Protein AF-A0A3D1WL07-F1 (afdb_monomer)

Mean predicted aligned error: 3.09 Å

Structure (mmCIF, N/CA/C/O backbone):
data_AF-A0A3D1WL07-F1
#
_entry.id   AF-A0A3D1WL07-F1
#
loop_
_atom_site.group_PDB
_atom_site.id
_atom_site.type_symbol
_atom_site.label_atom_id
_atom_site.label_alt_id
_atom_site.label_comp_id
_atom_site.label_asym_id
_atom_site.label_entity_id
_atom_site.label_seq_id
_atom_site.pdbx_PDB_ins_code
_atom_site.Cartn_x
_atom_site.Cartn_y
_atom_site.Cartn_z
_atom_site.occupancy
_atom_site.B_iso_or_equiv
_atom_site.auth_seq_id
_atom_site.auth_comp_id
_atom_site.auth_asym_id
_atom_site.auth_atom_id
_atom_site.pdbx_PDB_model_num
ATOM 1 N N . MET A 1 1 ? 3.269 12.968 3.886 1.00 66.00 1 MET A N 1
ATOM 2 C CA . MET A 1 1 ? 4.041 12.318 2.803 1.00 66.00 1 MET A CA 1
ATOM 3 C C . MET A 1 1 ? 4.281 13.383 1.735 1.00 66.00 1 MET A C 1
ATOM 5 O O . MET A 1 1 ? 3.432 14.258 1.636 1.00 66.00 1 MET A O 1
ATOM 9 N N . SER A 1 2 ? 5.410 13.403 1.018 1.00 83.94 2 SER A N 1
ATOM 10 C CA . SER A 1 2 ? 5.591 14.345 -0.103 1.00 83.94 2 SER A CA 1
ATOM 11 C C . SER A 1 2 ? 4.780 13.889 -1.321 1.00 83.94 2 SER A C 1
ATOM 13 O O . SER A 1 2 ? 4.485 12.699 -1.446 1.00 83.94 2 SER A O 1
ATOM 15 N N . LEU A 1 3 ? 4.447 14.815 -2.224 1.00 83.31 3 LEU A N 1
ATOM 16 C CA . LEU A 1 3 ? 3.752 14.502 -3.481 1.00 83.31 3 LEU A CA 1
ATOM 17 C C . LEU A 1 3 ? 4.523 13.461 -4.313 1.00 83.31 3 LEU A C 1
ATOM 19 O O . LEU A 1 3 ? 3.933 12.530 -4.849 1.00 83.31 3 LEU A O 1
ATOM 23 N N . GLU A 1 4 ? 5.851 13.569 -4.338 1.00 87.94 4 GLU A N 1
ATOM 24 C CA . GLU A 1 4 ? 6.750 12.621 -5.010 1.00 87.94 4 GLU A CA 1
ATOM 25 C C . GLU A 1 4 ? 6.589 11.188 -4.482 1.00 87.94 4 GLU A C 1
ATOM 27 O O . GLU A 1 4 ? 6.571 10.233 -5.256 1.00 87.94 4 GLU A O 1
ATOM 32 N N . ASN A 1 5 ? 6.414 11.027 -3.165 1.00 89.31 5 ASN A N 1
ATOM 33 C CA . ASN A 1 5 ? 6.215 9.710 -2.564 1.00 89.31 5 ASN A CA 1
ATOM 34 C C . ASN A 1 5 ? 4.858 9.106 -2.938 1.00 89.31 5 ASN A C 1
ATOM 36 O O . ASN A 1 5 ? 4.778 7.897 -3.148 1.00 89.31 5 ASN A O 1
ATOM 40 N N . ILE A 1 6 ? 3.805 9.925 -3.023 1.00 92.31 6 ILE A N 1
ATOM 41 C CA . ILE A 1 6 ? 2.473 9.468 -3.444 1.00 92.31 6 ILE A CA 1
ATOM 42 C C . ILE A 1 6 ? 2.510 9.043 -4.913 1.00 92.31 6 ILE A C 1
ATOM 44 O O . ILE A 1 6 ? 2.000 7.975 -5.244 1.00 92.31 6 ILE A O 1
ATOM 48 N N . LEU A 1 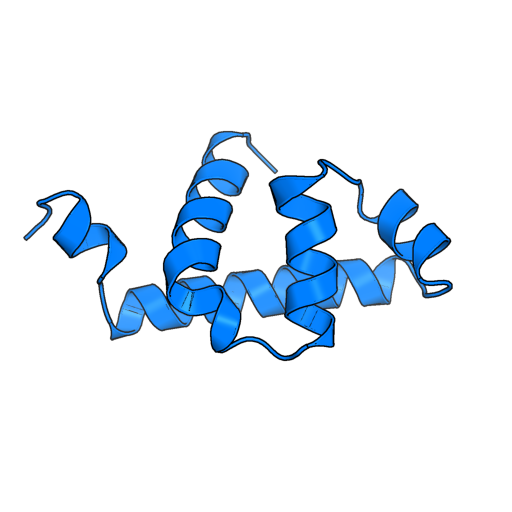7 ? 3.182 9.816 -5.772 1.00 93.88 7 LEU A N 1
ATOM 49 C CA . LEU A 1 7 ? 3.350 9.478 -7.185 1.00 93.88 7 LEU A CA 1
ATOM 50 C C . LEU A 1 7 ? 4.093 8.148 -7.370 1.00 93.88 7 LEU A C 1
ATOM 52 O O . LEU A 1 7 ? 3.621 7.278 -8.099 1.00 93.88 7 LEU A O 1
ATOM 56 N N . LEU A 1 8 ? 5.216 7.959 -6.670 1.00 94.75 8 LEU A N 1
ATOM 57 C CA . LEU A 1 8 ? 5.946 6.690 -6.695 1.00 94.75 8 LEU A CA 1
ATOM 58 C C . LEU A 1 8 ? 5.059 5.532 -6.2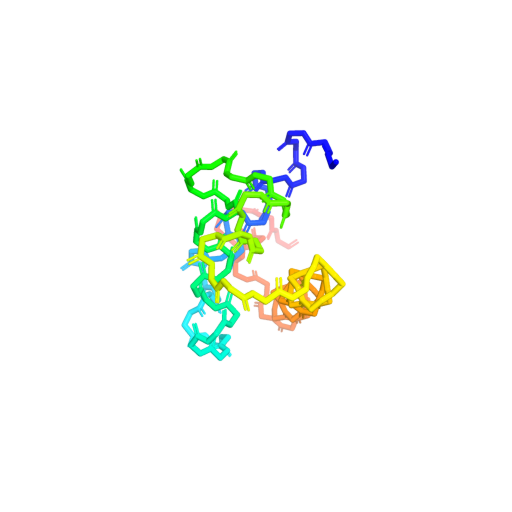17 1.00 94.75 8 LEU A C 1
ATOM 60 O O . LEU A 1 8 ? 5.049 4.464 -6.824 1.00 94.75 8 LEU A O 1
ATOM 64 N N . LEU A 1 9 ? 4.302 5.727 -5.134 1.00 96.25 9 LEU A N 1
ATOM 65 C CA . LEU A 1 9 ? 3.395 4.701 -4.628 1.00 96.25 9 LEU A CA 1
ATOM 66 C C . LEU A 1 9 ? 2.279 4.364 -5.614 1.00 96.25 9 LEU A C 1
ATOM 68 O O . LEU A 1 9 ? 1.946 3.188 -5.721 1.00 96.25 9 LEU A O 1
ATOM 72 N N . ALA A 1 10 ? 1.747 5.345 -6.343 1.00 96.50 10 ALA A N 1
ATOM 73 C CA . ALA A 1 10 ? 0.760 5.123 -7.394 1.00 96.50 10 ALA A CA 1
ATOM 74 C C . ALA A 1 10 ? 1.319 4.227 -8.503 1.00 96.50 10 ALA A C 1
ATOM 76 O O . ALA A 1 10 ? 0.737 3.190 -8.804 1.00 96.50 10 ALA A O 1
ATOM 77 N N . GLN A 1 11 ? 2.510 4.548 -9.017 1.00 96.88 11 GLN A N 1
ATOM 78 C CA . GLN A 1 11 ? 3.171 3.739 -10.046 1.00 96.88 11 GLN A CA 1
ATOM 79 C C . GLN A 1 11 ? 3.443 2.305 -9.571 1.00 96.88 11 GLN A C 1
ATOM 81 O O . GLN A 1 11 ? 3.233 1.337 -10.301 1.00 96.88 11 GLN A O 1
ATOM 86 N N . LEU A 1 12 ? 3.894 2.148 -8.325 1.00 97.81 12 LEU A N 1
ATOM 87 C CA . LEU A 1 12 ? 4.101 0.828 -7.737 1.00 97.81 12 LEU A CA 1
ATOM 88 C C . LEU A 1 12 ? 2.784 0.076 -7.522 1.00 97.81 12 LEU A C 1
ATOM 90 O O . LEU A 1 12 ? 2.748 -1.146 -7.664 1.00 97.81 12 LEU A O 1
ATOM 94 N N . PHE A 1 13 ? 1.715 0.779 -7.160 1.00 97.88 13 PHE A N 1
ATOM 95 C CA . PHE A 1 13 ? 0.393 0.198 -6.968 1.00 97.88 13 PHE A CA 1
ATOM 96 C C . PHE A 1 13 ? -0.224 -0.265 -8.293 1.00 97.88 13 PHE A C 1
ATOM 98 O O . PHE A 1 13 ? -0.812 -1.341 -8.323 1.00 97.88 13 PHE A O 1
ATOM 105 N N . ASP A 1 14 ? -0.009 0.449 -9.396 1.00 96.75 14 ASP A N 1
ATOM 106 C CA . ASP A 1 14 ? -0.445 -0.001 -10.724 1.00 96.75 14 ASP A CA 1
ATOM 107 C C . ASP A 1 14 ? 0.238 -1.314 -11.140 1.00 96.75 14 ASP A C 1
ATOM 109 O O . ASP A 1 14 ? -0.388 -2.195 -11.731 1.00 96.75 14 ASP A O 1
ATOM 113 N N . LEU A 1 15 ? 1.516 -1.485 -10.785 1.00 97.12 15 LEU A N 1
ATOM 114 C CA . LEU A 1 15 ? 2.296 -2.681 -11.121 1.00 97.12 15 LEU A CA 1
ATOM 115 C C . LEU A 1 15 ? 2.035 -3.862 -10.180 1.00 97.12 15 LEU A C 1
ATOM 117 O O . LEU A 1 15 ? 1.966 -5.012 -10.61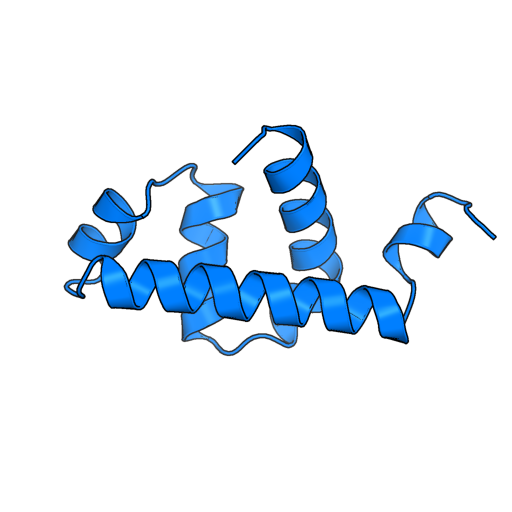6 1.00 97.12 15 LEU A O 1
ATOM 121 N N . TYR A 1 16 ? 1.936 -3.595 -8.878 1.00 98.06 16 TYR A N 1
ATOM 122 C CA . TYR A 1 16 ? 1.977 -4.628 -7.840 1.00 98.06 16 TYR A CA 1
ATOM 123 C C . TYR A 1 16 ? 0.752 -4.633 -6.920 1.00 98.06 16 TYR A C 1
ATOM 125 O O . TYR A 1 16 ? 0.662 -5.478 -6.028 1.00 98.06 16 TYR A O 1
ATOM 133 N N . GLY A 1 17 ? -0.211 -3.736 -7.129 1.00 97.12 17 GLY A N 1
ATOM 134 C CA . GLY A 1 17 ? -1.466 -3.652 -6.379 1.00 97.12 17 GLY A CA 1
ATOM 135 C C . GLY A 1 17 ? -2.212 -4.985 -6.277 1.00 97.12 17 GLY A C 1
ATOM 136 O O . GLY A 1 17 ? -2.585 -5.356 -5.161 1.00 97.12 17 GLY A O 1
ATOM 137 N N . PRO A 1 18 ? -2.339 -5.779 -7.362 1.00 97.19 18 PRO A N 1
ATOM 138 C CA . PRO A 1 18 ? -2.971 -7.099 -7.307 1.00 97.19 18 PRO A CA 1
ATOM 139 C C . PRO A 1 18 ? -2.309 -8.107 -6.349 1.00 97.19 18 PRO A C 1
ATOM 141 O O . PRO A 1 18 ? -2.951 -9.078 -5.958 1.00 97.19 18 PRO A O 1
ATOM 144 N N . LEU A 1 19 ? -1.049 -7.893 -5.945 1.00 97.44 19 LEU A N 1
ATOM 145 C CA . LEU A 1 19 ? -0.328 -8.756 -4.995 1.00 97.44 19 LEU A CA 1
ATOM 146 C C . LEU A 1 19 ? -0.618 -8.410 -3.523 1.00 97.44 19 LEU A C 1
ATOM 148 O O . LEU A 1 19 ? -0.228 -9.148 -2.613 1.00 97.44 19 LEU A O 1
ATOM 152 N N . LEU A 1 20 ? -1.275 -7.279 -3.263 1.00 97.69 20 LEU A N 1
ATOM 153 C CA . LEU A 1 20 ? -1.713 -6.890 -1.925 1.00 97.69 20 LEU A CA 1
ATOM 154 C C . LEU A 1 20 ? -2.985 -7.647 -1.523 1.00 97.69 20 LEU A C 1
ATOM 156 O O . LEU A 1 20 ? -3.740 -8.117 -2.372 1.00 97.69 20 LEU A O 1
ATOM 160 N N . SER A 1 21 ? -3.267 -7.734 -0.218 1.00 97.00 21 SER A N 1
ATOM 161 C CA . SER A 1 21 ? -4.553 -8.285 0.229 1.00 97.00 21 SER A CA 1
ATOM 162 C C . SER A 1 21 ? -5.712 -7.349 -0.147 1.00 97.00 21 SER A C 1
ATOM 164 O O . SER A 1 21 ? -5.494 -6.139 -0.236 1.00 97.00 21 SER A O 1
ATOM 166 N N . PRO A 1 22 ? -6.955 -7.846 -0.286 1.00 96.50 22 PRO A N 1
ATOM 167 C CA . PRO A 1 22 ? -8.104 -7.004 -0.635 1.00 96.50 22 PRO A CA 1
ATOM 168 C C . PRO A 1 22 ? -8.291 -5.793 0.294 1.00 96.50 22 PRO A C 1
ATOM 170 O O . PRO A 1 22 ? -8.569 -4.689 -0.166 1.00 96.50 22 PRO A O 1
ATOM 173 N N . ALA A 1 23 ? -8.053 -5.970 1.599 1.00 93.31 23 ALA A N 1
ATOM 174 C CA . ALA A 1 23 ? -8.101 -4.877 2.570 1.00 93.31 23 ALA A CA 1
ATOM 175 C C . ALA A 1 23 ? -7.021 -3.812 2.306 1.00 93.31 23 ALA A C 1
ATOM 177 O O . ALA A 1 23 ? -7.302 -2.619 2.345 1.00 93.31 23 ALA A O 1
ATOM 178 N N . GLN A 1 24 ? -5.792 -4.236 1.994 1.00 96.25 24 GLN A N 1
ATOM 179 C CA . GLN A 1 24 ? -4.703 -3.321 1.649 1.00 96.25 24 GLN A CA 1
ATOM 180 C C 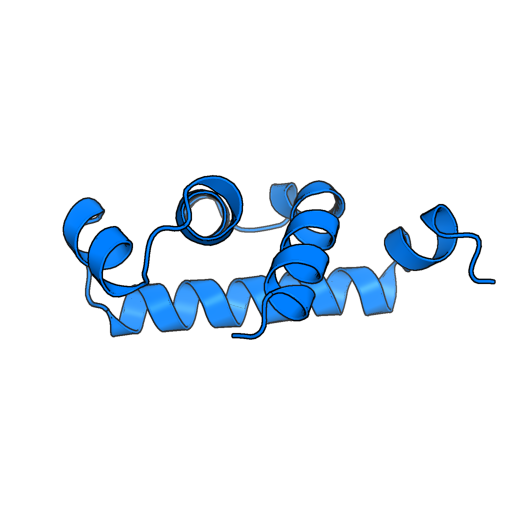. GLN A 1 24 ? -4.970 -2.604 0.323 1.00 96.25 24 GLN A C 1
ATOM 182 O O . GLN A 1 24 ? -4.721 -1.409 0.235 1.00 96.25 24 GLN A O 1
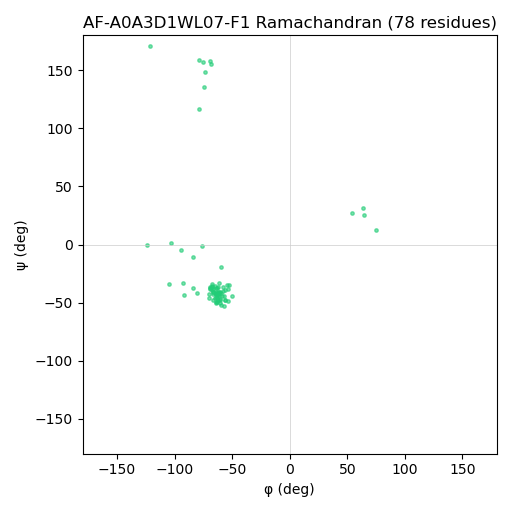ATOM 187 N N . GLN A 1 25 ? -5.505 -3.302 -0.684 1.00 97.25 25 GLN A N 1
ATOM 188 C CA . GLN A 1 25 ? -5.878 -2.694 -1.964 1.00 97.25 25 GLN A CA 1
ATOM 189 C C . GLN A 1 25 ? -6.940 -1.613 -1.782 1.00 97.25 25 GLN A C 1
ATOM 191 O O . GLN A 1 25 ? -6.769 -0.516 -2.297 1.00 97.25 25 GLN A O 1
ATOM 196 N N . SER A 1 26 ? -7.996 -1.904 -1.016 1.00 96.50 26 SER A N 1
ATOM 197 C CA . SER A 1 26 ? -9.063 -0.943 -0.722 1.00 96.50 26 SER A CA 1
ATOM 198 C C . SER A 1 26 ? -8.506 0.324 -0.068 1.00 96.50 26 SE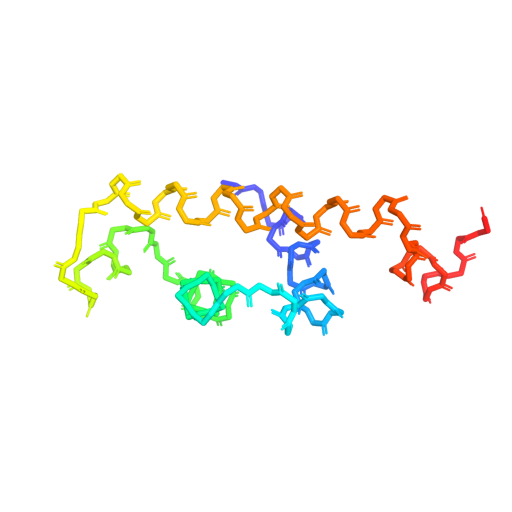R A C 1
ATOM 200 O O . SER A 1 26 ? -8.680 1.420 -0.589 1.00 96.50 26 SER A O 1
ATOM 202 N N . VAL A 1 27 ? -7.730 0.171 1.011 1.00 97.00 27 VAL A N 1
ATOM 203 C CA . VAL A 1 27 ? -7.122 1.308 1.719 1.00 97.00 27 VAL A CA 1
ATOM 204 C C . VAL A 1 27 ? -6.169 2.104 0.823 1.00 97.00 27 VAL A C 1
ATOM 206 O O . VAL A 1 27 ? -6.218 3.330 0.823 1.00 97.00 27 VAL A O 1
ATOM 209 N N . MET A 1 28 ? -5.316 1.432 0.043 1.00 97.06 28 MET A N 1
ATOM 210 C CA . MET A 1 28 ? -4.372 2.112 -0.850 1.00 97.06 28 MET A CA 1
ATOM 211 C C . MET A 1 28 ? -5.077 2.832 -1.999 1.00 97.06 28 MET A C 1
ATOM 213 O O . MET A 1 28 ? -4.627 3.901 -2.396 1.00 97.06 28 MET A O 1
ATOM 217 N N . LYS A 1 29 ? -6.190 2.291 -2.504 1.00 96.69 29 LYS A N 1
ATOM 218 C CA . LYS A 1 29 ? -6.993 2.933 -3.545 1.00 96.69 29 LYS A CA 1
ATOM 219 C C . LYS A 1 29 ? -7.581 4.254 -3.051 1.00 96.69 29 LYS A C 1
ATOM 221 O O . LYS A 1 29 ? -7.411 5.268 -3.717 1.00 96.69 29 LYS A O 1
ATOM 226 N N . GLU A 1 30 ? -8.207 4.246 -1.876 1.00 96.81 30 GLU A N 1
ATOM 227 C CA . GLU A 1 30 ? -8.742 5.465 -1.257 1.00 96.81 30 GLU A CA 1
ATOM 228 C C . GLU A 1 30 ? -7.628 6.484 -0.968 1.00 96.81 30 GLU A C 1
ATOM 230 O O . GLU A 1 30 ? -7.775 7.671 -1.242 1.00 96.81 30 GLU A O 1
ATOM 235 N N . TYR A 1 31 ? -6.481 6.009 -0.476 1.00 95.38 31 TYR A N 1
ATOM 236 C CA . TYR A 1 31 ? -5.356 6.869 -0.113 1.00 95.38 31 TYR A CA 1
ATOM 237 C C . TYR A 1 31 ? -4.652 7.510 -1.320 1.00 95.38 31 TYR A C 1
ATOM 239 O O . TYR A 1 31 ? -4.287 8.678 -1.268 1.00 95.38 31 TYR A O 1
ATOM 247 N N . ILE A 1 32 ? -4.424 6.750 -2.395 1.00 95.00 32 ILE A N 1
ATOM 248 C CA . ILE A 1 32 ? -3.629 7.199 -3.549 1.00 95.00 32 ILE A CA 1
ATOM 249 C C . ILE A 1 32 ? -4.506 7.850 -4.621 1.00 95.00 32 ILE A C 1
ATOM 251 O O . ILE A 1 32 ? -4.103 8.852 -5.204 1.00 95.00 32 ILE A O 1
ATOM 255 N N . LEU A 1 33 ? -5.669 7.262 -4.925 1.00 91.50 33 LEU A N 1
ATOM 256 C CA . LEU A 1 33 ? -6.492 7.694 -6.061 1.00 91.50 33 LEU A CA 1
ATOM 257 C C . LEU A 1 33 ? -7.552 8.720 -5.667 1.00 91.50 33 LEU A C 1
ATOM 259 O O . LEU A 1 33 ? -7.883 9.578 -6.479 1.00 91.50 33 LEU A O 1
ATOM 263 N N . ASN A 1 34 ? -8.083 8.622 -4.445 1.00 93.12 34 ASN A N 1
ATOM 264 C CA . ASN A 1 34 ? -9.167 9.487 -3.976 1.00 93.12 34 ASN A CA 1
ATOM 265 C C . ASN A 1 34 ? -8.683 10.601 -3.031 1.00 93.12 34 ASN A C 1
ATOM 267 O O . ASN A 1 34 ? -9.505 11.375 -2.552 1.00 93.12 34 ASN A O 1
ATOM 271 N N . ASP A 1 35 ? -7.371 10.686 -2.772 1.00 92.88 35 ASP A N 1
ATOM 272 C CA . ASP A 1 35 ? -6.730 11.671 -1.882 1.00 92.88 35 ASP A CA 1
ATOM 273 C C . ASP A 1 35 ? -7.323 11.705 -0.460 1.00 92.88 35 ASP A C 1
ATOM 275 O O . ASP A 1 35 ? -7.285 12.718 0.239 1.00 92.88 35 ASP A O 1
ATOM 279 N N . PHE A 1 36 ? -7.888 10.581 -0.005 1.00 95.94 36 PHE A N 1
ATOM 280 C CA . PHE A 1 36 ? -8.444 10.502 1.339 1.00 95.94 36 PHE A CA 1
ATOM 281 C C . PHE A 1 36 ? -7.335 10.416 2.379 1.00 95.94 36 PHE A C 1
ATOM 283 O O . PHE A 1 36 ? -6.391 9.626 2.295 1.00 95.94 36 PHE A O 1
ATOM 290 N N . THR A 1 37 ? -7.493 11.186 3.445 1.00 95.50 37 THR A N 1
ATOM 291 C CA . THR A 1 37 ? -6.636 11.102 4.618 1.00 95.50 37 THR A CA 1
ATOM 292 C C . THR A 1 37 ? -6.874 9.795 5.381 1.00 95.50 37 THR A C 1
ATOM 294 O O . THR A 1 37 ? -7.944 9.191 5.345 1.00 95.50 37 THR A O 1
ATOM 297 N N . ILE A 1 38 ? -5.887 9.375 6.182 1.00 95.81 38 ILE A N 1
ATOM 298 C CA . ILE A 1 38 ? -6.009 8.206 7.080 1.00 95.81 38 ILE A CA 1
ATOM 299 C C . ILE A 1 38 ? -7.249 8.309 7.983 1.00 95.81 38 ILE A C 1
ATOM 301 O O . ILE A 1 38 ? -7.852 7.289 8.312 1.00 95.81 38 ILE A O 1
ATOM 305 N N . SER A 1 39 ? -7.610 9.525 8.403 1.00 96.88 39 SER A N 1
ATOM 306 C CA . SER A 1 39 ? -8.782 9.765 9.246 1.00 96.88 39 SER A CA 1
ATOM 307 C C . SER A 1 39 ? -10.086 9.530 8.485 1.00 96.88 39 SER A C 1
ATOM 309 O O . SER A 1 39 ? -10.938 8.817 9.003 1.00 96.88 39 SER A O 1
ATOM 311 N N . GLU A 1 40 ? -10.211 10.052 7.263 1.00 97.31 40 GLU A N 1
ATOM 312 C CA . GLU A 1 40 ? -11.402 9.863 6.418 1.00 97.31 40 GLU A CA 1
ATOM 313 C C . GLU A 1 40 ? -11.586 8.393 6.035 1.00 97.31 40 GLU A C 1
ATOM 315 O O . GLU A 1 40 ? -12.687 7.860 6.121 1.00 97.31 40 GLU A O 1
ATOM 320 N N . ILE A 1 41 ? -10.501 7.685 5.703 1.00 97.19 41 ILE A N 1
ATOM 321 C CA . ILE A 1 41 ? -10.566 6.245 5.408 1.00 97.19 41 ILE A CA 1
ATOM 322 C C . ILE A 1 41 ? -11.001 5.457 6.651 1.00 97.19 41 ILE A C 1
ATOM 324 O O . ILE A 1 41 ? -11.800 4.527 6.548 1.00 97.19 41 ILE A O 1
ATOM 328 N N . ALA A 1 42 ? -10.481 5.812 7.830 1.00 97.31 42 ALA A N 1
ATOM 329 C CA . ALA A 1 42 ? -10.832 5.147 9.082 1.00 97.31 42 ALA A CA 1
ATOM 330 C C . ALA A 1 42 ? -12.315 5.333 9.429 1.00 97.31 42 ALA A C 1
ATOM 332 O O . ALA A 1 42 ? -12.973 4.368 9.815 1.00 97.31 42 ALA A O 1
ATOM 333 N N . GLU A 1 43 ? -12.839 6.545 9.240 1.00 97.56 43 GLU A N 1
ATOM 334 C CA . GLU A 1 43 ? -14.256 6.860 9.414 1.00 97.56 43 GLU A CA 1
ATOM 335 C C . GLU A 1 43 ? -15.128 6.095 8.409 1.00 97.56 43 GLU A C 1
ATOM 337 O O . GLU A 1 43 ? -16.028 5.363 8.819 1.00 97.56 43 GLU A O 1
ATOM 342 N N . ASN A 1 44 ? -14.790 6.152 7.117 1.00 95.69 44 ASN A N 1
ATOM 343 C CA . ASN A 1 44 ? -15.536 5.483 6.047 1.00 95.69 44 ASN A CA 1
ATOM 344 C C . ASN A 1 44 ? -15.575 3.954 6.201 1.00 95.69 44 ASN A C 1
ATOM 346 O O . ASN A 1 44 ? -16.555 3.318 5.818 1.00 95.69 44 ASN A O 1
ATOM 350 N N . GLN A 1 45 ? -14.516 3.351 6.751 1.00 94.94 45 GLN A N 1
ATOM 351 C CA . GLN A 1 45 ? -14.431 1.902 6.968 1.00 94.94 45 GLN A CA 1
ATOM 352 C C . GLN A 1 45 ? -14.860 1.464 8.378 1.00 94.94 45 GLN A C 1
ATOM 354 O O . GLN A 1 45 ? -14.897 0.263 8.647 1.00 94.94 45 GLN A O 1
ATOM 359 N N . GLY A 1 46 ? -15.173 2.396 9.286 1.00 96.12 46 GLY A N 1
ATOM 360 C CA . GLY A 1 46 ? -15.562 2.082 10.665 1.00 96.12 46 GLY A CA 1
ATOM 361 C C . GLY A 1 46 ? -14.455 1.408 11.486 1.00 96.12 46 GLY A C 1
ATOM 362 O O . GLY A 1 46 ? -14.737 0.582 12.354 1.00 96.12 46 GLY A O 1
ATOM 363 N N . VAL A 1 47 ? -13.187 1.728 11.209 1.00 95.44 47 VAL A N 1
ATOM 364 C CA . VAL A 1 47 ? -12.011 1.144 11.878 1.00 95.44 47 VAL A CA 1
ATOM 365 C C . VAL A 1 47 ? -11.154 2.220 12.543 1.00 95.44 47 VAL A C 1
ATOM 367 O O . VAL A 1 47 ? -11.355 3.417 12.367 1.00 95.44 47 VAL A O 1
ATOM 370 N N . SER A 1 48 ? -10.160 1.815 13.337 1.00 97.31 48 SER A N 1
ATOM 371 C CA . SER A 1 48 ? -9.279 2.783 13.992 1.00 97.31 48 SER A CA 1
ATOM 372 C C . SER A 1 48 ? -8.294 3.426 13.007 1.00 97.31 48 SER A C 1
ATOM 374 O O . SER A 1 48 ? -7.775 2.782 12.093 1.00 97.31 48 SER A O 1
ATOM 376 N N . ARG A 1 49 ? -7.933 4.692 13.261 1.00 96.94 49 ARG A N 1
ATOM 377 C CA . ARG A 1 49 ? -6.862 5.388 12.521 1.00 96.94 49 ARG A CA 1
ATOM 378 C C . ARG A 1 49 ? -5.539 4.619 12.539 1.00 96.94 49 ARG A C 1
ATOM 380 O O . ARG A 1 49 ? -4.807 4.638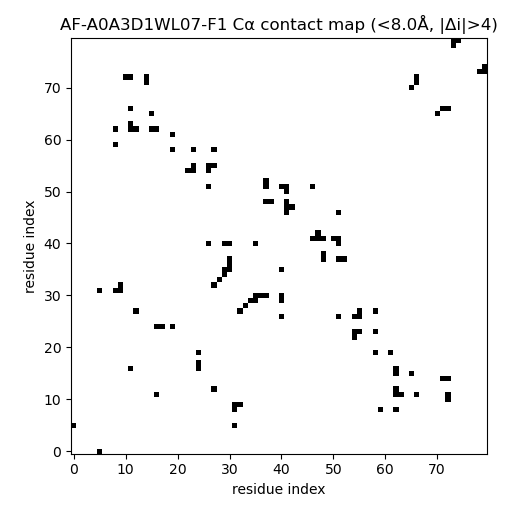 11.554 1.00 96.94 49 ARG A O 1
ATOM 387 N N . GLN A 1 50 ? -5.240 3.927 13.642 1.00 96.88 50 GLN A N 1
ATOM 388 C CA . GLN A 1 50 ? -4.035 3.106 13.758 1.00 96.88 50 GLN A CA 1
ATOM 389 C C . GLN A 1 50 ? -4.082 1.901 12.811 1.00 96.88 50 GLN A C 1
ATOM 391 O O . GLN A 1 50 ? -3.085 1.616 12.155 1.00 96.88 50 GLN A O 1
ATOM 396 N N . ALA A 1 51 ? -5.240 1.247 12.675 1.00 96.25 51 ALA A N 1
ATOM 397 C CA . ALA A 1 51 ? -5.408 0.131 11.748 1.00 96.25 51 ALA A CA 1
ATOM 398 C C . ALA A 1 51 ? -5.190 0.562 10.288 1.00 96.25 51 ALA A C 1
ATOM 400 O O . ALA A 1 51 ? -4.467 -0.116 9.558 1.00 96.25 51 ALA A O 1
ATOM 401 N N . ILE A 1 52 ? -5.738 1.714 9.878 1.00 97.56 52 ILE A N 1
ATOM 402 C CA . ILE A 1 52 ? -5.504 2.270 8.533 1.00 97.56 52 ILE A CA 1
ATOM 403 C C . ILE A 1 52 ? -4.037 2.652 8.339 1.00 97.56 52 ILE A C 1
ATOM 405 O O . ILE A 1 52 ? -3.436 2.282 7.332 1.00 97.56 52 ILE A O 1
ATOM 409 N N . LYS A 1 53 ? -3.425 3.340 9.311 1.00 96.00 53 LYS A N 1
ATOM 410 C CA . LYS A 1 53 ? -2.006 3.718 9.250 1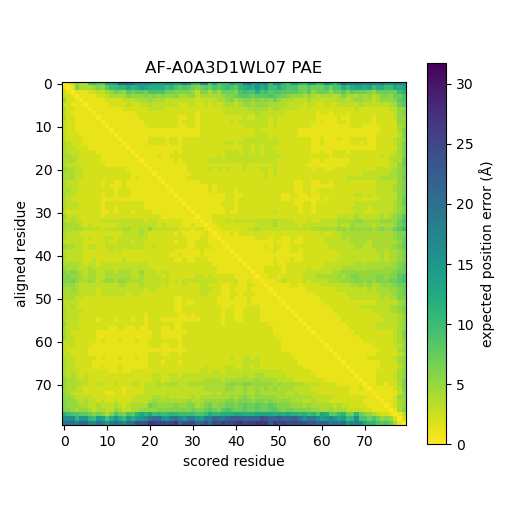.00 96.00 53 LYS A CA 1
ATOM 411 C C . LYS A 1 53 ? -1.101 2.496 9.067 1.00 96.00 53 LYS A C 1
ATOM 413 O O . LYS A 1 53 ? -0.199 2.517 8.228 1.00 96.00 53 LYS A O 1
ATOM 418 N N . ASP A 1 54 ? -1.364 1.424 9.810 1.00 96.38 54 ASP A N 1
ATOM 419 C CA . ASP A 1 54 ? -0.614 0.173 9.700 1.00 96.38 54 ASP A CA 1
ATOM 420 C C . ASP A 1 54 ? -0.858 -0.519 8.355 1.00 96.38 54 ASP A C 1
ATOM 422 O O . ASP A 1 54 ? 0.078 -1.065 7.766 1.00 96.38 54 ASP A O 1
ATOM 426 N N . ALA A 1 55 ? -2.094 -0.491 7.847 1.00 96.19 55 ALA A N 1
ATOM 427 C CA . ALA A 1 55 ? -2.436 -1.051 6.543 1.00 96.19 55 ALA A CA 1
ATOM 428 C C . ALA A 1 55 ? -1.685 -0.340 5.406 1.00 96.19 55 ALA A C 1
ATOM 430 O O . ALA A 1 55 ? -1.050 -1.027 4.600 1.00 96.19 55 ALA A O 1
ATOM 431 N N . VAL A 1 56 ? -1.686 1.001 5.395 1.00 96.25 56 VAL A N 1
ATOM 432 C CA . VAL A 1 56 ? -0.944 1.831 4.427 1.00 96.25 56 VAL A CA 1
ATOM 433 C C . VAL A 1 56 ? 0.553 1.538 4.513 1.00 96.25 56 VAL A C 1
ATOM 435 O O . VAL A 1 56 ? 1.169 1.189 3.509 1.00 96.25 56 VAL A O 1
ATOM 438 N N . SER A 1 57 ? 1.139 1.587 5.715 1.00 96.00 57 SER A N 1
ATOM 439 C CA . SER A 1 57 ? 2.584 1.377 5.886 1.00 96.00 57 SER A CA 1
ATOM 440 C C . SER A 1 57 ? 3.029 -0.023 5.447 1.00 96.00 57 SER A C 1
ATOM 442 O O . SER A 1 57 ? 4.035 -0.176 4.752 1.00 96.00 57 SER A O 1
ATOM 444 N N . LYS A 1 58 ? 2.260 -1.065 5.790 1.00 97.38 58 LYS A N 1
ATOM 445 C CA . LYS A 1 58 ? 2.555 -2.441 5.362 1.00 97.38 58 LYS A CA 1
ATOM 446 C C . LYS A 1 58 ? 2.377 -2.628 3.857 1.00 97.38 58 LYS A C 1
ATOM 448 O O . LYS A 1 58 ? 3.118 -3.406 3.259 1.00 97.38 58 LYS A O 1
ATOM 453 N N . ALA A 1 59 ? 1.391 -1.974 3.246 1.00 97.62 59 ALA A N 1
ATOM 454 C CA . ALA A 1 59 ? 1.190 -2.028 1.802 1.00 97.62 59 ALA A CA 1
ATOM 455 C C . ALA A 1 59 ? 2.348 -1.343 1.062 1.00 97.62 59 ALA A C 1
ATOM 457 O O . ALA A 1 59 ? 2.948 -1.959 0.187 1.00 97.62 59 ALA A O 1
ATOM 458 N N . GLU A 1 60 ? 2.740 -0.141 1.486 1.00 96.88 60 GLU A N 1
ATOM 459 C CA . GLU A 1 60 ? 3.907 0.579 0.965 1.00 96.88 60 GLU A CA 1
ATOM 460 C C . GLU A 1 60 ? 5.184 -0.275 1.024 1.00 96.88 60 GLU A C 1
ATOM 462 O O . GLU A 1 60 ? 5.892 -0.410 0.024 1.00 96.88 60 GLU A O 1
ATOM 467 N N . GLN A 1 61 ? 5.466 -0.900 2.171 1.00 97.69 61 GLN A N 1
ATOM 468 C CA . GLN A 1 61 ? 6.637 -1.769 2.330 1.00 97.69 61 GLN A CA 1
ATOM 469 C C . GLN A 1 61 ? 6.605 -2.966 1.372 1.00 97.69 61 GLN A C 1
ATOM 471 O O . GLN A 1 61 ? 7.632 -3.313 0.786 1.00 97.69 61 GLN A O 1
ATOM 476 N N . LYS A 1 62 ? 5.434 -3.587 1.178 1.00 98.06 62 LYS A N 1
ATOM 477 C CA . LYS A 1 62 ? 5.270 -4.694 0.226 1.00 98.06 62 LYS A CA 1
ATOM 478 C C . LYS A 1 62 ? 5.512 -4.241 -1.209 1.00 98.06 62 LYS A C 1
ATOM 480 O O . LYS A 1 62 ? 6.320 -4.861 -1.888 1.00 98.06 62 LYS A O 1
ATOM 485 N N . LEU A 1 63 ? 4.878 -3.148 -1.637 1.00 98.25 63 LEU A N 1
ATOM 486 C CA . LEU A 1 63 ? 5.038 -2.582 -2.980 1.00 98.25 63 LEU A CA 1
ATOM 487 C C . LEU A 1 63 ? 6.513 -2.275 -3.287 1.00 98.25 63 LEU A C 1
ATOM 489 O O . LEU A 1 63 ? 7.042 -2.712 -4.307 1.00 98.25 63 LEU A O 1
ATOM 493 N N . LYS A 1 64 ? 7.213 -1.616 -2.355 1.00 97.38 64 LYS A N 1
ATOM 494 C CA . LYS A 1 64 ? 8.656 -1.347 -2.470 1.00 97.38 64 LYS A CA 1
ATOM 495 C C . LYS A 1 64 ? 9.495 -2.628 -2.488 1.00 97.38 64 LYS A C 1
ATOM 497 O O . LYS A 1 64 ? 10.481 -2.705 -3.217 1.00 97.38 64 LYS A O 1
ATOM 502 N N . SER A 1 65 ? 9.119 -3.645 -1.710 1.00 98.12 65 SER A N 1
ATOM 503 C CA . SER A 1 65 ? 9.800 -4.946 -1.716 1.00 98.12 65 SER A CA 1
ATOM 504 C C . SER A 1 65 ? 9.623 -5.687 -3.042 1.00 98.12 65 SER A C 1
ATOM 506 O O . SER A 1 65 ? 10.574 -6.307 -3.517 1.00 98.12 65 SER A O 1
ATOM 508 N N . TYR A 1 66 ? 8.439 -5.613 -3.655 1.00 97.81 66 TYR A N 1
ATOM 509 C CA . TYR A 1 66 ? 8.201 -6.180 -4.980 1.00 97.81 66 TYR A CA 1
ATOM 510 C C . TYR A 1 66 ? 9.058 -5.487 -6.033 1.00 97.81 66 TYR A C 1
ATOM 512 O O . TYR A 1 66 ? 9.749 -6.178 -6.776 1.00 97.81 66 TYR A O 1
ATOM 520 N N . GLU A 1 67 ? 9.124 -4.155 -6.027 1.00 97.62 67 GLU A N 1
ATOM 521 C CA . GLU A 1 67 ? 10.004 -3.426 -6.947 1.00 97.62 67 GLU A CA 1
ATOM 522 C C . GLU A 1 67 ? 11.478 -3.754 -6.736 1.00 97.62 67 GLU A C 1
ATOM 524 O O . GLU A 1 67 ? 12.202 -3.957 -7.702 1.00 97.62 67 GLU A O 1
ATOM 529 N N . ASN A 1 68 ? 11.932 -3.872 -5.488 1.00 97.25 68 ASN A N 1
ATOM 530 C CA . ASN A 1 68 ? 13.313 -4.258 -5.208 1.00 97.25 68 ASN A CA 1
ATOM 531 C C . ASN A 1 68 ? 13.669 -5.623 -5.830 1.00 97.25 68 ASN A C 1
ATOM 533 O O . ASN A 1 68 ? 14.779 -5.802 -6.323 1.00 97.25 68 ASN A O 1
ATOM 537 N N . LYS A 1 69 ? 12.718 -6.565 -5.838 1.00 96.69 69 LYS A N 1
ATOM 538 C CA . LYS A 1 69 ? 12.913 -7.922 -6.367 1.00 96.69 69 LYS A CA 1
ATOM 539 C C . LYS A 1 69 ? 12.714 -8.028 -7.879 1.00 96.69 69 LYS A C 1
ATOM 541 O O . LYS A 1 69 ? 13.394 -8.827 -8.514 1.00 96.69 69 LYS A O 1
ATOM 546 N N . LEU A 1 70 ? 11.754 -7.292 -8.438 1.00 96.62 70 LEU A N 1
ATOM 547 C CA . LEU A 1 70 ? 11.294 -7.453 -9.823 1.00 96.62 70 LEU A CA 1
ATOM 548 C C . LEU A 1 70 ? 11.806 -6.346 -10.752 1.00 96.62 70 LEU A C 1
ATOM 550 O O . LEU A 1 70 ? 12.102 -6.612 -11.917 1.00 96.62 70 LEU A O 1
ATOM 554 N N . GLY A 1 71 ? 11.952 -5.124 -10.237 1.00 95.25 71 GLY A N 1
ATOM 555 C CA . GLY A 1 71 ? 12.529 -3.991 -10.956 1.00 95.25 71 GLY A CA 1
ATOM 556 C C . GLY A 1 71 ? 11.721 -3.525 -12.167 1.00 95.25 71 GLY A C 1
ATOM 557 O O . GLY A 1 71 ? 12.314 -3.020 -13.122 1.00 95.25 71 GLY A O 1
ATOM 558 N N . PHE A 1 72 ? 10.406 -3.762 -12.213 1.00 95.81 72 PHE A N 1
ATOM 559 C CA . PHE A 1 72 ? 9.614 -3.430 -13.399 1.00 95.81 72 PHE A CA 1
ATOM 560 C C . PHE A 1 72 ? 9.483 -1.929 -13.611 1.00 95.81 72 PHE A C 1
ATOM 562 O O . PHE A 1 72 ? 9.581 -1.493 -14.756 1.00 95.81 72 PHE A O 1
ATOM 569 N N . LEU A 1 73 ? 9.330 -1.137 -12.546 1.00 95.44 73 LEU A N 1
ATOM 570 C CA . LEU A 1 73 ? 9.220 0.312 -12.690 1.00 95.44 73 LEU A CA 1
ATOM 571 C C . LEU A 1 73 ? 10.512 0.902 -13.267 1.00 95.44 73 LEU A C 1
ATOM 573 O O . LEU A 1 73 ? 10.461 1.666 -14.228 1.00 95.44 73 LEU A O 1
ATOM 577 N N . LYS A 1 74 ? 11.672 0.473 -12.754 1.00 93.44 74 LYS A N 1
ATOM 578 C CA . LYS A 1 74 ? 12.984 0.866 -13.302 1.00 93.44 74 LYS A CA 1
ATOM 579 C C . LYS A 1 74 ? 13.122 0.531 -14.787 1.00 93.44 74 LYS A C 1
ATOM 581 O O . LYS A 1 74 ? 13.485 1.389 -15.588 1.00 93.44 74 LYS A O 1
ATOM 586 N N . ARG A 1 75 ? 12.761 -0.699 -15.171 1.00 92.88 75 ARG A N 1
ATOM 587 C CA . ARG A 1 75 ? 12.819 -1.153 -16.571 1.00 92.88 75 ARG A CA 1
ATOM 588 C C . ARG A 1 75 ? 11.907 -0.336 -17.484 1.00 92.88 75 ARG A C 1
ATOM 590 O O . ARG A 1 75 ? 12.314 -0.011 -18.596 1.00 92.88 75 ARG A O 1
ATOM 597 N N . LEU A 1 76 ? 10.698 -0.002 -17.028 1.00 92.25 76 LEU A N 1
ATOM 598 C CA . LEU A 1 76 ? 9.753 0.835 -17.775 1.00 92.25 76 LEU A CA 1
ATOM 599 C C . LEU A 1 76 ? 10.274 2.264 -17.965 1.00 92.25 76 LEU A C 1
ATOM 601 O O . LEU A 1 76 ? 10.089 2.838 -19.034 1.00 92.25 76 LEU A O 1
ATOM 605 N N . ASN A 1 77 ? 10.987 2.798 -16.972 1.00 90.38 77 ASN A N 1
ATOM 606 C CA . ASN A 1 77 ? 11.624 4.114 -17.048 1.00 90.38 77 ASN A CA 1
ATOM 607 C C . ASN A 1 77 ? 12.908 4.126 -17.903 1.00 90.38 77 ASN A C 1
ATOM 609 O O . ASN A 1 77 ? 13.523 5.176 -18.070 1.00 90.38 77 ASN A O 1
ATOM 613 N N . GLY A 1 78 ? 13.326 2.981 -18.458 1.00 84.50 78 GLY A N 1
ATOM 614 C CA . GLY A 1 78 ? 14.557 2.867 -19.243 1.00 84.50 78 GLY A CA 1
ATOM 615 C C . GLY A 1 78 ? 15.835 2.879 -18.398 1.00 84.50 78 GLY A C 1
ATOM 616 O O . GLY A 1 78 ? 16.932 2.999 -18.946 1.00 84.50 78 GLY A O 1
ATOM 617 N N . GLU A 1 79 ? 15.711 2.731 -17.079 1.00 69.12 79 GLU A N 1
ATOM 618 C CA . GLU A 1 79 ? 16.841 2.594 -16.167 1.00 69.12 79 GLU A CA 1
ATOM 619 C C . GLU A 1 79 ? 17.352 1.144 -16.244 1.00 69.12 79 GLU A C 1
ATOM 621 O O . GLU A 1 79 ? 16.610 0.196 -15.964 1.00 69.12 79 GLU A O 1
ATOM 626 N N . LYS A 1 80 ? 18.601 0.966 -16.699 1.00 53.78 80 LYS A N 1
ATOM 627 C CA . LYS A 1 80 ? 19.284 -0.339 -16.744 1.00 53.78 80 LYS A CA 1
ATOM 628 C C . LYS A 1 80 ? 19.823 -0.741 -15.378 1.00 53.78 80 LYS A C 1
ATOM 630 O O . LYS A 1 80 ? 20.442 0.122 -14.719 1.00 53.78 80 LYS A O 1
#

Foldseek 3Di:
DDPVLLVVLVLLCVVCVVVADPVLSVLNCCVNVVVDDLVRVCVVVVHDSVVSVVSPVVSSVVSVVCCVVPVVVCVVVVND

Sequence (80 aa):
MSLENILLLAQLFDLYGPLLSPAQQSVMKEYILNDFTISEIAENQGVSRQAIKDAVSKAEQKLKSYENKLGFLKRLNGEK

Radius of gyration: 12.96 Å; Cα contacts (8 Å, |Δi|>4): 63; chains: 1; bounding box: 35×23×33 Å

Solvent-accessible surface area (backbone atoms only — not comparable to full-atom values): 4553 Å² total; per-residue (Å²): 133,57,71,69,57,51,52,51,48,45,59,38,38,75,74,42,36,88,79,46,53,72,70,39,39,53,55,44,45,41,41,64,76,66,69,42,49,54,60,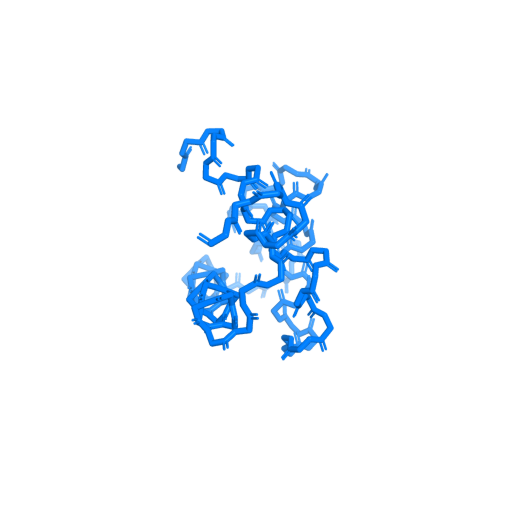56,50,11,61,78,69,74,48,54,50,65,58,43,48,50,38,49,53,53,43,52,52,49,39,53,50,48,41,74,74,68,39,57,67,46,51,74,73,68,52,129

pLDDT: mean 94.28, std 7.0, range [53.78, 98.25]

Nearest PDB structures (foldseek):
  1xsv-assembly1_B  TM=9.731E-01  e=9.201E-04  Staphylococcus aureus
  1s7o-assembly1_C  TM=9.574E-01  e=1.845E-03  Streptococcus pyogenes serotype M3
  1or7-assembly3_B  TM=8.662E-01  e=8.143E-01  Escherichia coli
  8z6g-assembly1_B  TM=8.427E-01  e=1.944E+00  Pseudomonas aeruginosa
  6in7-assembly1_B  TM=8.536E-01  e=2.451E+00  Pseudomonas aeruginosa PAO1

Secondary structure (DSSP, 8-state):
--HHHHHHHHHHHHHHGGGS-HHHHHHHHHHHHS---HHHHHHHHTS-HHHHHHHHHHHHHHHHHHHHHH-HHHHHTT--